Protein AF-A0A4S0MQB0-F1 (afdb_monomer_lite)

Radius of gyration: 13.96 Å; chains: 1; bounding box: 35×20×38 Å

Secondary structure (DSSP, 8-state):
--HHHHHHHHHHHHHTS--HHHHHHHHHHHHHHHHHHHHTTS-HHHHHHHIIIIIHHHHHHHHHHHHHHHTTS-TTSHHHHHHHHHHHTHHHHTGGGT-TT---

Structure (mmCIF, N/CA/C/O backbone):
data_AF-A0A4S0MQB0-F1
#
_entry.id   AF-A0A4S0MQB0-F1
#
loop_
_atom_site.group_PDB
_atom_site.id
_atom_site.type_symbol
_atom_site.label_atom_id
_atom_site.label_alt_id
_atom_site.label_comp_id
_atom_site.label_asym_id
_atom_site.label_entity_id
_atom_site.label_seq_id
_atom_site.pdbx_PDB_ins_code
_atom_site.Cartn_x
_atom_site.Cartn_y
_atom_site.Cartn_z
_atom_site.occupancy
_atom_site.B_iso_or_equiv
_atom_site.auth_seq_id
_atom_site.auth_comp_id
_atom_site.auth_asym_id
_atom_site.auth_atom_id
_atom_site.pdbx_PDB_model_num
ATOM 1 N N . TYR A 1 1 ? 3.452 -12.229 5.975 1.00 72.44 1 TYR A N 1
ATOM 2 C CA . TYR A 1 1 ? 3.501 -11.133 4.980 1.00 72.44 1 TYR A CA 1
ATOM 3 C C . TYR A 1 1 ? 2.730 -9.958 5.574 1.00 72.44 1 TYR A C 1
ATOM 5 O O . TYR A 1 1 ? 1.758 -10.200 6.271 1.00 72.44 1 TYR A O 1
ATOM 13 N N . CYS A 1 2 ? 3.187 -8.717 5.413 1.00 88.56 2 CYS A N 1
ATOM 14 C CA . CYS A 1 2 ? 2.561 -7.544 6.040 1.00 88.56 2 CYS A CA 1
ATOM 15 C C . CYS A 1 2 ? 2.902 -6.262 5.268 1.00 88.56 2 CYS A C 1
ATOM 17 O O . CYS A 1 2 ? 3.835 -6.258 4.453 1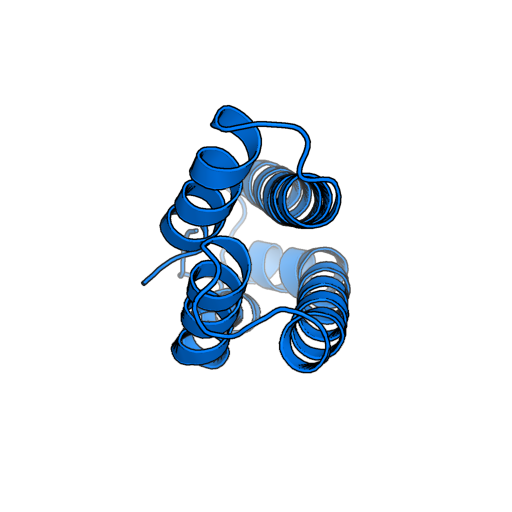.00 88.56 2 CYS A O 1
ATOM 19 N N . TRP A 1 3 ? 2.180 -5.175 5.556 1.00 91.56 3 TRP A N 1
ATOM 20 C CA . TRP A 1 3 ? 2.406 -3.856 4.956 1.00 91.56 3 TRP A CA 1
ATOM 21 C C . TRP A 1 3 ? 3.821 -3.327 5.206 1.00 91.56 3 TRP A C 1
ATOM 23 O O . TRP A 1 3 ? 4.431 -2.764 4.297 1.00 91.56 3 TRP A O 1
ATOM 33 N N . ALA A 1 4 ? 4.408 -3.608 6.373 1.00 91.25 4 ALA A N 1
ATOM 34 C CA . ALA A 1 4 ? 5.788 -3.235 6.675 1.00 91.25 4 ALA A CA 1
ATOM 35 C C . ALA A 1 4 ? 6.794 -3.884 5.707 1.00 91.25 4 ALA A C 1
ATOM 37 O O . ALA A 1 4 ? 7.736 -3.233 5.252 1.00 91.25 4 ALA A O 1
ATOM 38 N N . HIS A 1 5 ? 6.583 -5.155 5.346 1.00 91.19 5 HIS A N 1
ATOM 39 C CA . HIS A 1 5 ? 7.446 -5.849 4.390 1.00 91.19 5 HIS A CA 1
ATOM 40 C C . HIS A 1 5 ? 7.229 -5.345 2.956 1.00 91.19 5 HIS A C 1
ATOM 42 O O . HIS A 1 5 ? 8.198 -5.147 2.226 1.00 91.19 5 HIS A O 1
ATOM 48 N N . ALA A 1 6 ? 5.975 -5.091 2.565 1.00 92.25 6 ALA A N 1
ATOM 49 C CA . ALA A 1 6 ? 5.643 -4.467 1.283 1.00 92.25 6 ALA A CA 1
ATOM 50 C C . ALA A 1 6 ? 6.336 -3.101 1.125 1.00 92.25 6 ALA A C 1
ATOM 52 O O . ALA A 1 6 ? 7.026 -2.861 0.136 1.00 92.25 6 ALA A O 1
ATOM 53 N N . ARG A 1 7 ? 6.232 -2.242 2.147 1.00 94.06 7 ARG A N 1
ATOM 54 C CA . ARG A 1 7 ? 6.879 -0.926 2.182 1.00 94.06 7 ARG A CA 1
ATOM 55 C C . ARG A 1 7 ? 8.398 -1.031 2.122 1.00 94.06 7 ARG A C 1
ATOM 57 O O . ARG A 1 7 ? 9.015 -0.274 1.382 1.00 94.06 7 ARG A O 1
ATOM 64 N N . ARG A 1 8 ? 9.006 -1.961 2.871 1.00 94.31 8 ARG A N 1
ATOM 65 C CA . ARG A 1 8 ? 10.468 -2.143 2.891 1.00 94.31 8 ARG A CA 1
ATOM 66 C C . ARG A 1 8 ? 11.025 -2.411 1.495 1.00 94.31 8 ARG A C 1
ATOM 68 O O . ARG A 1 8 ? 11.970 -1.739 1.106 1.00 94.31 8 ARG A O 1
ATOM 75 N N . LYS A 1 9 ? 10.399 -3.312 0.731 1.00 93.38 9 LYS A N 1
ATOM 76 C CA . LYS A 1 9 ? 10.815 -3.617 -0.648 1.00 93.38 9 LYS A CA 1
ATOM 77 C C . LYS A 1 9 ? 10.792 -2.384 -1.550 1.00 93.38 9 LYS A C 1
ATOM 79 O O . LYS A 1 9 ? 11.700 -2.194 -2.347 1.00 93.38 9 LYS A O 1
ATOM 84 N N . LEU A 1 10 ? 9.774 -1.536 -1.414 1.00 93.81 10 LEU A N 1
ATOM 85 C CA . LEU A 1 10 ? 9.684 -0.296 -2.186 1.00 93.81 10 LEU A CA 1
ATOM 86 C C . LEU A 1 10 ? 10.749 0.720 -1.748 1.00 93.81 10 LEU A C 1
ATOM 88 O O . LEU A 1 10 ? 11.422 1.287 -2.599 1.00 93.81 10 LEU A O 1
ATOM 92 N N . VAL A 1 11 ? 10.971 0.888 -0.440 1.00 94.00 11 VAL A N 1
ATOM 93 C CA . VAL A 1 11 ? 12.021 1.774 0.106 1.00 94.00 11 VAL A CA 1
ATOM 94 C C . VAL A 1 11 ? 13.426 1.341 -0.326 1.00 94.00 11 VAL A C 1
ATOM 96 O O . VAL A 1 11 ? 14.278 2.180 -0.596 1.00 94.00 11 VAL A O 1
ATOM 99 N N . GLU A 1 12 ? 13.701 0.040 -0.390 1.00 93.88 12 GLU A N 1
ATOM 100 C CA . GLU A 1 12 ? 14.988 -0.467 -0.882 1.00 93.88 12 GLU A CA 1
ATOM 101 C C . GLU A 1 12 ? 15.244 -0.038 -2.332 1.00 93.88 12 GLU A C 1
ATOM 103 O O . GLU A 1 12 ? 16.365 0.328 -2.672 1.00 93.88 12 GLU A O 1
ATOM 108 N N . ILE A 1 13 ? 14.200 0.016 -3.164 1.00 93.25 13 ILE A N 1
ATOM 109 C CA . ILE A 1 13 ? 14.308 0.496 -4.546 1.00 93.25 13 ILE A CA 1
ATOM 110 C C . ILE A 1 13 ? 14.599 1.999 -4.576 1.00 93.25 13 ILE A C 1
ATOM 112 O O . ILE A 1 13 ? 15.489 2.421 -5.310 1.00 93.25 13 ILE A O 1
ATOM 116 N N . THR A 1 14 ? 13.911 2.803 -3.757 1.00 92.00 14 THR A N 1
ATOM 117 C CA . THR A 1 14 ? 14.123 4.265 -3.722 1.00 92.00 14 THR A CA 1
ATOM 118 C C . THR A 1 14 ? 15.510 4.658 -3.210 1.00 92.00 14 THR A C 1
ATOM 120 O O . THR A 1 14 ? 15.968 5.768 -3.452 1.00 92.00 14 THR A O 1
ATOM 123 N N . ARG A 1 15 ? 16.194 3.774 -2.472 1.00 90.62 15 ARG A N 1
ATOM 124 C CA . ARG A 1 15 ? 17.573 4.005 -2.005 1.00 90.62 15 ARG A CA 1
ATOM 125 C C . ARG A 1 15 ? 18.616 3.832 -3.105 1.00 90.62 15 ARG A C 1
ATOM 127 O O . ARG A 1 15 ? 19.697 4.397 -2.994 1.00 90.62 15 ARG A O 1
ATOM 134 N N . ASN A 1 16 ? 18.294 3.068 -4.146 1.00 85.00 16 ASN A N 1
ATOM 135 C CA . ASN A 1 16 ? 19.225 2.719 -5.217 1.00 85.00 16 ASN A CA 1
ATOM 136 C C . ASN A 1 16 ? 19.139 3.673 -6.423 1.00 85.00 16 ASN A C 1
ATOM 138 O O . ASN A 1 16 ? 19.801 3.442 -7.432 1.00 85.00 16 ASN A O 1
ATOM 142 N N . GLY A 1 17 ? 18.328 4.731 -6.335 1.00 82.62 17 GLY A N 1
ATOM 143 C CA . GLY A 1 17 ? 18.180 5.752 -7.367 1.00 82.62 17 GLY A CA 1
ATOM 144 C C . GLY A 1 17 ? 16.764 6.319 -7.429 1.00 82.62 17 GLY A C 1
ATOM 145 O O . GLY A 1 17 ? 15.885 5.936 -6.657 1.00 82.62 17 GLY A O 1
ATOM 146 N N . THR A 1 18 ? 16.539 7.229 -8.377 1.00 84.75 18 THR A N 1
ATOM 147 C CA . THR A 1 18 ? 15.220 7.820 -8.621 1.00 84.75 18 THR A CA 1
ATOM 148 C C . THR A 1 18 ? 14.246 6.744 -9.085 1.00 84.75 18 THR A C 1
ATOM 150 O O . THR A 1 18 ? 14.388 6.179 -10.170 1.00 84.75 18 THR A O 1
ATOM 153 N N . ALA A 1 19 ? 13.235 6.469 -8.266 1.00 90.50 19 ALA A N 1
ATOM 154 C CA . ALA A 1 19 ? 12.234 5.452 -8.551 1.00 90.50 19 ALA A CA 1
ATOM 155 C C . ALA A 1 19 ? 10.838 6.001 -8.230 1.00 90.50 19 ALA A C 1
ATOM 157 O O . ALA A 1 19 ? 10.243 5.593 -7.232 1.00 90.50 19 ALA A O 1
ATOM 158 N N . PRO A 1 20 ? 10.280 6.885 -9.083 1.00 91.94 20 PRO A N 1
ATOM 159 C CA . PRO A 1 20 ? 9.048 7.618 -8.775 1.00 91.94 20 PRO A CA 1
ATOM 160 C C . PRO A 1 20 ? 7.875 6.688 -8.458 1.00 91.94 20 PRO A C 1
ATOM 162 O O . PRO A 1 20 ? 7.117 6.917 -7.525 1.00 91.94 20 PRO A O 1
ATOM 165 N N . ILE A 1 21 ? 7.788 5.560 -9.171 1.00 92.12 21 ILE A N 1
ATOM 166 C CA . ILE A 1 21 ? 6.765 4.540 -8.925 1.00 92.12 21 ILE A CA 1
ATOM 167 C C . ILE A 1 21 ? 6.924 3.944 -7.518 1.00 92.12 21 ILE A C 1
ATOM 169 O O . ILE A 1 21 ? 5.949 3.827 -6.781 1.00 92.12 21 ILE A O 1
ATOM 173 N N . ALA A 1 22 ? 8.146 3.578 -7.120 1.00 93.31 22 ALA A N 1
ATOM 174 C CA . ALA A 1 22 ? 8.390 3.026 -5.791 1.00 93.31 22 ALA A CA 1
ATOM 175 C C . ALA A 1 22 ? 8.126 4.069 -4.695 1.00 93.31 22 ALA A C 1
ATOM 177 O O . ALA A 1 22 ? 7.503 3.737 -3.690 1.00 93.31 22 ALA A O 1
ATOM 178 N N . GLU A 1 23 ? 8.529 5.324 -4.909 1.00 94.88 23 GLU A N 1
ATOM 179 C CA . GLU A 1 23 ? 8.255 6.443 -4.001 1.00 94.88 23 GLU A CA 1
ATOM 180 C C . GLU A 1 23 ? 6.753 6.661 -3.799 1.00 94.88 23 GLU A C 1
ATOM 182 O O . GLU A 1 23 ? 6.304 6.792 -2.659 1.00 94.88 23 GLU A O 1
ATOM 187 N N . ASP A 1 24 ? 5.964 6.629 -4.873 1.00 94.44 24 ASP A N 1
ATOM 188 C CA . ASP A 1 24 ? 4.506 6.737 -4.801 1.00 94.44 24 ASP A CA 1
ATOM 189 C C . ASP A 1 24 ? 3.894 5.585 -3.998 1.00 94.44 24 ASP A C 1
ATOM 191 O O . ASP A 1 24 ? 3.033 5.806 -3.142 1.00 94.44 24 ASP A O 1
ATOM 195 N N . GLY A 1 25 ? 4.376 4.357 -4.206 1.00 93.88 25 GLY A N 1
ATOM 196 C CA . GLY A 1 25 ? 3.964 3.206 -3.406 1.00 93.88 25 GLY A CA 1
ATOM 197 C C . GLY A 1 25 ? 4.318 3.366 -1.920 1.00 93.88 25 GLY A C 1
ATOM 198 O O . GLY A 1 25 ? 3.486 3.096 -1.052 1.00 93.88 25 GLY A O 1
ATOM 199 N N . VAL A 1 26 ? 5.518 3.868 -1.601 1.00 95.12 26 VAL A N 1
ATOM 200 C CA . VAL A 1 26 ? 5.935 4.157 -0.215 1.00 95.12 26 VAL A CA 1
ATOM 201 C C . VAL A 1 26 ? 5.049 5.224 0.421 1.00 95.12 26 VAL A C 1
ATOM 203 O O . VAL A 1 26 ? 4.656 5.053 1.577 1.00 95.12 26 VAL A O 1
ATOM 206 N N . LYS A 1 27 ? 4.721 6.297 -0.308 1.00 95.25 27 LYS A N 1
ATOM 207 C CA . LYS A 1 27 ? 3.845 7.376 0.172 1.00 95.25 27 LYS A CA 1
ATOM 208 C C . LYS A 1 27 ? 2.455 6.845 0.503 1.00 95.25 27 LYS A C 1
ATOM 210 O O . LYS A 1 27 ? 2.000 7.037 1.624 1.00 95.25 27 LYS A O 1
ATOM 215 N N . ARG A 1 28 ? 1.825 6.096 -0.408 1.00 94.50 28 ARG A N 1
ATOM 216 C CA . ARG A 1 28 ? 0.487 5.514 -0.187 1.00 94.50 28 ARG A CA 1
ATOM 217 C C . ARG A 1 28 ? 0.446 4.590 1.033 1.00 94.50 28 ARG A C 1
ATOM 219 O O . ARG A 1 28 ? -0.471 4.684 1.840 1.00 94.50 28 ARG A O 1
ATOM 226 N N . ILE A 1 29 ? 1.457 3.734 1.213 1.00 94.19 29 ILE A N 1
ATOM 227 C CA . ILE A 1 29 ? 1.539 2.878 2.409 1.00 94.19 29 ILE A CA 1
ATOM 228 C C . ILE A 1 29 ? 1.819 3.718 3.668 1.00 94.19 29 ILE A C 1
ATOM 230 O O . ILE A 1 29 ? 1.325 3.402 4.744 1.00 94.19 29 ILE A O 1
ATOM 234 N N . GLY A 1 30 ? 2.592 4.800 3.554 1.00 94.81 30 GLY A N 1
ATOM 235 C CA . GLY A 1 30 ? 2.821 5.746 4.647 1.00 94.81 30 GLY A CA 1
ATOM 236 C C . GLY A 1 30 ? 1.540 6.435 5.126 1.00 94.81 30 GLY A C 1
ATOM 237 O O . GLY A 1 30 ? 1.330 6.540 6.331 1.00 94.81 30 GLY A O 1
ATOM 238 N N . GLU A 1 31 ? 0.665 6.841 4.204 1.00 94.69 31 GLU A N 1
ATOM 239 C CA . GLU A 1 31 ? -0.660 7.387 4.532 1.00 94.69 31 GLU A CA 1
ATOM 240 C C . GLU A 1 31 ? -1.529 6.357 5.263 1.00 94.69 31 GLU A C 1
ATOM 242 O O . GLU A 1 31 ? -2.177 6.693 6.253 1.00 94.69 31 GLU A O 1
ATOM 247 N N . LEU A 1 32 ? -1.467 5.084 4.856 1.00 94.38 32 LEU A N 1
ATOM 248 C CA . LEU A 1 32 ? -2.183 4.009 5.544 1.00 94.38 32 LEU A CA 1
ATOM 249 C C . LEU A 1 32 ? -1.724 3.890 7.002 1.00 94.38 32 LEU A C 1
ATOM 251 O O . LEU A 1 32 ? -2.546 3.855 7.912 1.00 94.38 32 LEU A O 1
ATOM 255 N N . TYR A 1 33 ? -0.411 3.901 7.232 1.00 92.62 33 TYR A N 1
ATOM 256 C CA . TYR A 1 33 ? 0.158 3.880 8.579 1.00 92.62 33 TYR A CA 1
ATOM 257 C C . TYR A 1 33 ? -0.221 5.102 9.420 1.00 92.62 33 TYR A C 1
ATOM 259 O O . TYR A 1 33 ? -0.356 4.976 10.636 1.00 92.62 33 TYR A O 1
ATOM 267 N N . ARG A 1 34 ? -0.401 6.274 8.799 1.00 94.56 34 ARG A N 1
ATOM 268 C CA . ARG A 1 34 ? -0.865 7.476 9.502 1.00 94.56 34 ARG A CA 1
ATOM 269 C C . ARG A 1 34 ? -2.297 7.297 10.001 1.00 94.56 34 ARG A C 1
ATOM 271 O O . ARG A 1 34 ? -2.549 7.526 11.178 1.00 94.56 34 ARG A O 1
ATOM 278 N N . ILE A 1 35 ? -3.193 6.808 9.144 1.00 93.00 35 ILE A N 1
ATOM 279 C CA . ILE A 1 35 ? -4.581 6.513 9.527 1.00 93.00 35 ILE A CA 1
ATOM 280 C C . ILE A 1 35 ? -4.610 5.483 10.663 1.00 93.00 35 ILE A C 1
ATOM 282 O O . ILE A 1 35 ? -5.281 5.692 11.667 1.00 93.00 35 ILE A O 1
ATOM 286 N N . GLU A 1 36 ? -3.841 4.399 10.558 1.00 91.69 36 GLU A N 1
ATOM 287 C CA . GLU A 1 36 ? -3.807 3.369 11.605 1.00 91.69 36 GLU A CA 1
ATOM 288 C C . GLU A 1 36 ? -3.232 3.872 12.933 1.00 91.6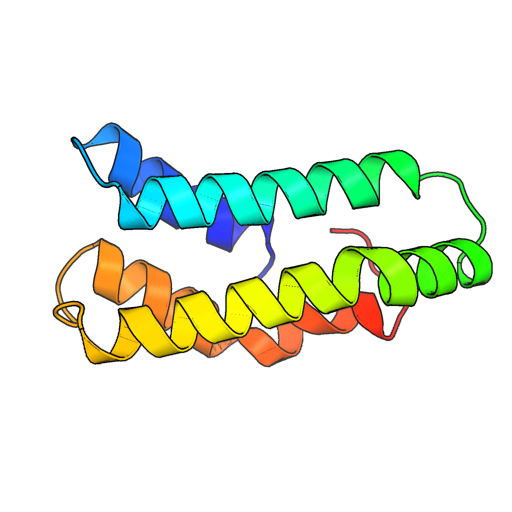9 36 GLU A C 1
ATOM 290 O O . GLU A 1 36 ? -3.664 3.424 13.994 1.00 91.69 36 GLU A O 1
ATOM 295 N N . ALA A 1 37 ? -2.290 4.818 12.900 1.00 93.06 37 ALA A N 1
ATOM 296 C CA . ALA A 1 37 ? -1.789 5.463 14.107 1.00 93.06 37 ALA A CA 1
ATOM 297 C C . ALA A 1 37 ? -2.873 6.303 14.801 1.00 93.06 37 ALA A C 1
ATOM 299 O O . ALA A 1 37 ? -2.934 6.306 16.027 1.00 93.06 37 ALA A O 1
ATOM 300 N N . GLU A 1 38 ? -3.744 6.968 14.038 1.00 92.69 38 GLU A N 1
ATOM 301 C CA . GLU A 1 38 ? -4.872 7.741 14.577 1.00 92.69 38 GLU A CA 1
ATOM 302 C C . GLU A 1 38 ? -5.995 6.846 15.122 1.00 92.69 38 GLU A C 1
ATOM 304 O O . GLU A 1 38 ? -6.663 7.208 16.085 1.00 92.69 38 GLU A O 1
ATOM 309 N N . LEU A 1 39 ? -6.199 5.666 14.528 1.00 90.50 39 LEU A N 1
ATOM 310 C CA . LEU A 1 39 ? -7.201 4.695 14.981 1.00 90.50 39 LEU A CA 1
ATOM 311 C C . LEU A 1 39 ? -6.704 3.798 16.130 1.00 90.50 39 LEU A C 1
ATOM 313 O O . LEU A 1 39 ? -7.470 2.998 16.687 1.00 90.50 39 LEU A O 1
ATOM 317 N N . ARG A 1 40 ? -5.416 3.886 16.480 1.00 89.06 40 ARG A N 1
ATOM 318 C CA . ARG A 1 40 ? -4.814 3.107 17.564 1.00 89.06 40 ARG A CA 1
ATOM 319 C C . ARG A 1 40 ? -5.393 3.546 18.909 1.00 89.06 40 ARG A C 1
ATOM 321 O O . ARG A 1 40 ? -5.525 4.729 19.188 1.00 89.06 40 ARG A O 1
ATOM 328 N N . GLY A 1 41 ? -5.711 2.574 19.761 1.00 87.00 41 GLY A N 1
ATOM 329 C CA . GLY A 1 41 ? -6.302 2.825 21.081 1.00 87.00 41 GLY A CA 1
ATOM 330 C C . GLY A 1 41 ? -7.828 2.949 21.084 1.00 87.00 41 GLY A C 1
ATOM 331 O O . GLY A 1 41 ? -8.418 2.867 22.153 1.00 87.00 41 GLY A O 1
ATOM 332 N N . LEU A 1 42 ? -8.473 3.057 19.916 1.00 88.94 42 LEU A N 1
ATOM 333 C CA . LEU A 1 42 ? -9.927 2.916 19.803 1.00 88.94 42 LEU A CA 1
ATOM 334 C C . LEU A 1 42 ? -10.351 1.454 19.972 1.00 88.94 42 LEU A C 1
ATOM 336 O O . LEU A 1 42 ? -9.591 0.538 19.624 1.00 88.94 42 LEU A O 1
ATOM 340 N N . ASP A 1 43 ? -11.586 1.243 20.425 1.00 89.38 43 ASP A N 1
ATOM 341 C CA . ASP A 1 43 ? -12.209 -0.077 20.464 1.00 89.38 43 ASP A CA 1
ATOM 342 C C . ASP A 1 43 ? -12.243 -0.733 19.070 1.00 89.38 43 ASP A C 1
ATOM 344 O O . ASP A 1 43 ? -12.317 -0.033 18.052 1.00 89.38 43 ASP A O 1
ATOM 348 N N . PRO A 1 44 ? -12.218 -2.078 18.982 1.00 87.88 44 PRO A N 1
ATOM 349 C CA . PRO A 1 44 ? -12.138 -2.789 17.704 1.00 87.88 44 PRO A CA 1
ATOM 350 C C . PRO A 1 44 ? -13.228 -2.410 16.692 1.00 87.88 44 PRO A C 1
ATOM 352 O O . PRO A 1 44 ? -12.966 -2.396 15.490 1.00 87.88 44 PRO A O 1
ATOM 355 N N . GLU A 1 45 ? -14.434 -2.086 17.161 1.00 88.75 45 GLU A N 1
ATOM 356 C CA . GLU A 1 45 ? -15.553 -1.673 16.311 1.00 88.75 45 GLU A CA 1
ATOM 357 C C . GLU A 1 45 ? -15.356 -0.262 15.738 1.00 88.75 45 GLU A C 1
ATOM 359 O O . GLU A 1 45 ? -15.462 -0.071 14.525 1.00 88.75 45 GLU A O 1
ATOM 364 N N . ALA A 1 46 ? -14.969 0.704 16.577 1.00 89.62 46 ALA A N 1
ATOM 365 C CA . ALA A 1 46 ? -14.651 2.068 16.151 1.00 89.62 46 ALA A CA 1
ATOM 366 C C . ALA A 1 46 ? -13.448 2.095 15.194 1.00 89.62 46 ALA A C 1
ATOM 368 O O . ALA A 1 46 ? -13.456 2.797 14.181 1.00 89.62 46 ALA A O 1
ATOM 369 N N . ARG A 1 47 ? -12.440 1.258 15.460 1.00 91.50 47 ARG A N 1
ATOM 370 C CA . ARG A 1 47 ? -11.296 1.059 14.566 1.00 91.50 47 ARG A CA 1
ATOM 371 C C . ARG A 1 47 ? -11.727 0.501 13.214 1.00 91.50 47 ARG A C 1
ATOM 373 O O . ARG A 1 47 ? -11.280 0.993 12.181 1.00 91.50 47 ARG A O 1
ATOM 380 N N . LEU A 1 48 ? -12.604 -0.503 13.199 1.00 91.94 48 LEU A N 1
ATOM 381 C CA . LEU A 1 48 ? -13.116 -1.085 11.960 1.00 91.94 48 LEU A CA 1
ATOM 382 C C . LEU A 1 48 ? -13.944 -0.071 11.156 1.00 91.94 48 LEU A C 1
ATOM 384 O O . LEU A 1 48 ? -13.806 -0.011 9.935 1.00 91.94 48 LEU A O 1
ATOM 388 N N . ALA A 1 49 ? -14.766 0.741 11.823 1.00 91.94 49 ALA A N 1
ATOM 389 C CA . ALA A 1 49 ? -15.515 1.820 11.184 1.00 91.94 49 ALA A CA 1
ATOM 390 C C . ALA A 1 49 ? -14.572 2.850 10.539 1.00 91.94 49 ALA A C 1
ATOM 392 O O . ALA A 1 49 ? -14.681 3.109 9.339 1.00 91.94 49 ALA A O 1
ATOM 393 N N . GLY A 1 50 ? -13.571 3.333 11.284 1.00 92.50 50 GLY A N 1
ATOM 394 C CA . GLY A 1 50 ? -12.564 4.258 10.760 1.00 92.50 50 GLY A CA 1
ATOM 395 C C . GLY A 1 50 ? -11.757 3.671 9.598 1.00 92.50 50 GLY A C 1
ATOM 396 O O . GLY A 1 50 ? -11.483 4.359 8.614 1.00 92.50 50 GLY A O 1
ATOM 397 N N . ARG A 1 51 ? -11.439 2.371 9.642 1.00 93.69 51 ARG A N 1
ATOM 398 C CA . ARG A 1 51 ? -10.797 1.661 8.526 1.00 93.69 51 ARG A CA 1
ATOM 399 C C . ARG A 1 51 ? -11.676 1.606 7.287 1.00 93.69 51 ARG A C 1
ATOM 401 O O . ARG A 1 51 ? -11.164 1.798 6.190 1.00 93.69 51 ARG A O 1
ATOM 408 N N . LYS A 1 52 ? -12.976 1.345 7.430 1.00 92.94 52 LYS A N 1
ATOM 409 C CA . LYS A 1 52 ? -13.910 1.326 6.293 1.00 92.94 52 LYS A CA 1
ATOM 410 C C . LYS A 1 52 ? -14.050 2.700 5.643 1.00 92.94 52 LYS A C 1
ATOM 412 O O . LYS A 1 52 ? -14.142 2.775 4.425 1.00 92.94 52 LYS A O 1
ATOM 417 N N . GLU A 1 53 ? -14.036 3.763 6.436 1.00 94.00 53 GLU A N 1
ATOM 418 C CA . GLU A 1 53 ? -14.169 5.130 5.933 1.00 94.00 53 GLU A CA 1
ATOM 419 C C . GLU A 1 53 ? -12.871 5.655 5.301 1.00 94.00 53 GLU A C 1
ATOM 421 O O . GLU A 1 53 ? -12.904 6.272 4.239 1.00 94.00 53 GLU A O 1
ATOM 426 N N . ARG A 1 54 ? -11.717 5.390 5.928 1.00 94.25 54 ARG A N 1
ATOM 427 C CA . ARG A 1 54 ? -10.443 6.045 5.584 1.00 94.25 54 ARG A CA 1
ATOM 428 C C . ARG A 1 54 ? -9.416 5.101 4.964 1.00 94.25 54 ARG A C 1
ATOM 430 O O . ARG A 1 54 ? -8.806 5.432 3.951 1.00 94.25 54 ARG A O 1
ATOM 437 N N . SER A 1 55 ? -9.225 3.916 5.546 1.00 94.44 55 SER A N 1
ATOM 438 C CA . SER A 1 55 ? -8.222 2.948 5.073 1.00 94.44 55 SER A CA 1
ATOM 439 C C . SER A 1 55 ? -8.684 2.202 3.814 1.00 94.44 55 SER A C 1
ATOM 441 O O . SER A 1 55 ? -7.879 1.948 2.923 1.00 94.44 55 SER A O 1
ATOM 443 N N . ALA A 1 56 ? -9.970 1.862 3.695 1.00 94.25 56 ALA A N 1
ATOM 444 C CA . ALA A 1 56 ? -10.5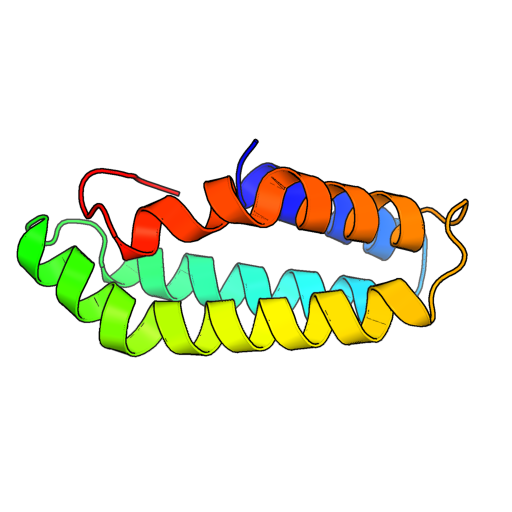22 1.118 2.564 1.00 94.25 56 ALA A CA 1
ATOM 445 C C . ALA A 1 56 ? -10.394 1.836 1.205 1.00 94.25 56 ALA A C 1
ATOM 447 O O . ALA A 1 56 ? -9.918 1.182 0.270 1.00 94.25 56 ALA A O 1
ATOM 448 N N . PRO A 1 57 ? -10.741 3.135 1.053 1.00 95.19 57 PRO A N 1
ATOM 449 C CA . PRO A 1 57 ? -10.524 3.833 -0.216 1.00 95.19 57 PRO A CA 1
ATOM 450 C C . PRO A 1 57 ? -9.035 3.898 -0.574 1.00 95.19 57 PRO A C 1
ATOM 452 O O . PRO A 1 57 ? -8.663 3.587 -1.702 1.00 95.19 57 PRO A O 1
ATOM 455 N N . LEU A 1 58 ? -8.159 4.160 0.402 1.00 94.69 58 LEU A N 1
ATOM 456 C CA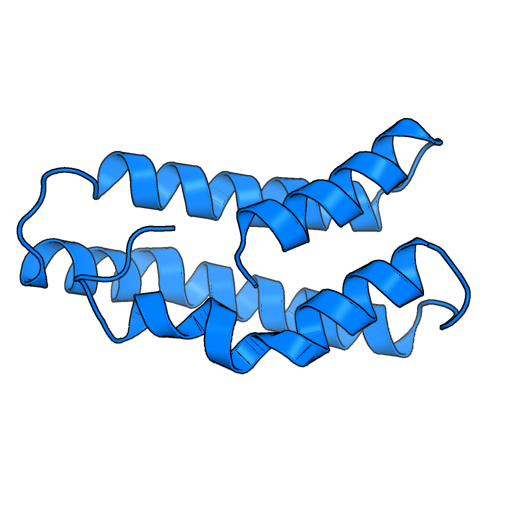 . LEU A 1 58 ? -6.714 4.188 0.176 1.00 94.69 58 LEU A CA 1
ATOM 457 C C . LEU A 1 58 ? -6.156 2.820 -0.250 1.00 94.69 58 LEU A C 1
ATOM 459 O O . LEU A 1 58 ? -5.322 2.738 -1.150 1.00 94.69 58 LEU A O 1
ATOM 463 N N . VAL A 1 59 ? -6.614 1.727 0.365 1.00 94.69 59 VAL A N 1
ATOM 464 C CA . VAL A 1 59 ? -6.224 0.366 -0.037 1.00 94.69 59 VAL A CA 1
ATOM 465 C C . VAL A 1 59 ? -6.737 0.044 -1.441 1.00 94.69 59 VAL A C 1
ATOM 467 O O . VAL A 1 59 ? -6.020 -0.600 -2.206 1.00 94.69 59 VAL A O 1
ATOM 470 N N . SER A 1 60 ? -7.931 0.514 -1.814 1.00 94.69 60 SER A N 1
ATOM 471 C CA . SER A 1 60 ? -8.444 0.382 -3.182 1.00 94.69 60 SER A CA 1
ATOM 472 C C . SER A 1 60 ? -7.569 1.136 -4.187 1.00 94.69 60 SER A C 1
ATOM 474 O O . SER A 1 60 ? -7.172 0.564 -5.204 1.00 94.69 60 SER A O 1
ATOM 476 N N . ASP A 1 61 ? -7.152 2.357 -3.857 1.00 94.12 61 ASP A N 1
ATOM 477 C CA . ASP A 1 61 ? -6.227 3.136 -4.681 1.00 94.12 61 ASP A CA 1
ATOM 478 C C . ASP A 1 61 ? -4.859 2.456 -4.818 1.00 94.12 61 ASP A C 1
ATOM 480 O O . ASP A 1 61 ? -4.268 2.437 -5.901 1.00 94.12 61 ASP A O 1
ATOM 484 N N . VAL A 1 62 ? -4.346 1.859 -3.735 1.00 94.19 62 VAL A N 1
ATOM 485 C CA . VAL A 1 62 ? -3.122 1.046 -3.782 1.00 94.19 62 VAL A CA 1
ATOM 486 C C . VAL A 1 62 ? -3.321 -0.176 -4.677 1.00 94.19 62 VAL A C 1
ATOM 488 O O . VAL A 1 62 ? -2.407 -0.518 -5.425 1.00 94.19 62 VAL A O 1
ATOM 491 N N . GLN A 1 63 ? -4.496 -0.811 -4.658 1.00 94.38 63 GLN A N 1
ATOM 492 C CA . GLN A 1 63 ? -4.807 -1.928 -5.552 1.00 94.38 63 GLN A CA 1
ATOM 493 C C . GLN A 1 63 ? -4.779 -1.497 -7.018 1.00 94.38 63 GLN A C 1
ATOM 495 O O . GLN A 1 63 ? -4.173 -2.176 -7.847 1.00 94.38 63 GLN A O 1
ATOM 500 N N . ALA A 1 64 ? -5.409 -0.367 -7.337 1.00 94.56 64 ALA A N 1
ATOM 501 C CA . ALA A 1 64 ? -5.447 0.169 -8.691 1.00 94.56 64 ALA A CA 1
ATOM 502 C C . ALA A 1 64 ? -4.035 0.519 -9.181 1.00 94.56 64 ALA A C 1
ATOM 504 O O . ALA A 1 64 ? -3.632 0.106 -10.270 1.00 94.56 64 ALA A O 1
ATOM 505 N N . TRP A 1 65 ? -3.247 1.194 -8.337 1.00 94.44 65 TRP A N 1
ATOM 506 C CA . TRP A 1 65 ? -1.832 1.478 -8.580 1.00 94.44 65 TRP A CA 1
ATOM 507 C C . TRP A 1 65 ? -1.033 0.188 -8.831 1.00 94.44 65 TRP A C 1
ATOM 509 O O . TRP A 1 65 ? -0.288 0.088 -9.808 1.00 94.44 65 TRP A O 1
ATOM 519 N N . LEU A 1 66 ? -1.237 -0.836 -8.001 1.00 93.81 66 LEU A N 1
ATOM 520 C CA . LEU A 1 66 ? -0.537 -2.113 -8.094 1.00 93.81 66 LEU A CA 1
ATOM 521 C C . LEU A 1 66 ? -0.834 -2.829 -9.415 1.00 93.81 66 LEU A C 1
ATOM 523 O O . LEU A 1 66 ? 0.093 -3.274 -10.091 1.00 93.81 66 LEU A O 1
ATOM 527 N N . VAL A 1 67 ? -2.111 -2.918 -9.795 1.00 92.44 67 VAL A N 1
ATOM 528 C CA . VAL A 1 67 ? -2.551 -3.530 -11.059 1.00 92.44 67 VAL A CA 1
ATOM 529 C C . VAL A 1 67 ? -1.991 -2.758 -12.252 1.00 92.44 67 VAL A C 1
ATOM 531 O O . VAL A 1 67 ? -1.425 -3.362 -13.165 1.00 92.44 67 VAL A O 1
ATOM 534 N N . HIS A 1 68 ? -2.081 -1.427 -12.214 1.00 92.88 68 HIS A N 1
ATOM 535 C CA . HIS A 1 68 ? -1.596 -0.554 -13.276 1.00 92.88 68 HIS A CA 1
ATOM 536 C C . HIS A 1 68 ? -0.092 -0.721 -13.528 1.00 92.88 68 HIS A C 1
ATOM 538 O O . HIS A 1 68 ? 0.339 -0.878 -14.671 1.00 92.88 68 HIS A O 1
ATOM 544 N N . HIS A 1 69 ? 0.723 -0.718 -12.470 1.00 91.25 69 HIS A N 1
ATOM 545 C CA . HIS A 1 69 ? 2.169 -0.848 -12.623 1.00 91.25 69 HIS A CA 1
ATOM 546 C C . HIS A 1 69 ? 2.603 -2.279 -12.918 1.00 91.25 69 HIS A C 1
ATOM 548 O O . HIS A 1 69 ? 3.511 -2.457 -13.725 1.00 91.25 69 HIS A O 1
ATOM 554 N N . ARG A 1 70 ? 1.937 -3.301 -12.363 1.00 89.25 70 ARG A N 1
ATOM 555 C CA . ARG A 1 70 ? 2.263 -4.712 -12.632 1.00 89.25 70 ARG A CA 1
ATOM 556 C C . ARG A 1 70 ? 2.252 -5.047 -14.124 1.00 89.25 70 ARG A C 1
ATOM 558 O O . ARG A 1 70 ? 3.089 -5.825 -14.564 1.00 89.25 70 ARG A O 1
ATOM 565 N N . ALA A 1 71 ? 1.338 -4.454 -14.890 1.00 89.00 71 ALA A N 1
ATOM 566 C CA . ALA A 1 71 ? 1.249 -4.658 -16.336 1.00 89.00 71 ALA A CA 1
ATOM 567 C C . ALA A 1 71 ? 2.369 -3.959 -17.136 1.00 89.00 71 ALA A C 1
ATOM 569 O O . ALA A 1 71 ? 2.580 -4.280 -18.301 1.00 89.00 71 ALA A O 1
ATOM 570 N N . ARG A 1 72 ? 3.070 -2.989 -16.533 1.00 89.31 72 ARG A N 1
ATOM 571 C CA . ARG A 1 72 ? 3.997 -2.072 -17.221 1.00 89.31 72 ARG A CA 1
ATOM 572 C C . ARG A 1 72 ? 5.457 -2.240 -16.804 1.00 89.31 72 ARG A C 1
ATOM 574 O O . ARG A 1 72 ? 6.345 -1.781 -17.515 1.00 89.31 72 ARG A O 1
ATOM 581 N N . VAL A 1 73 ? 5.718 -2.847 -15.649 1.00 90.00 73 VAL A N 1
ATOM 582 C CA . VAL A 1 73 ? 7.077 -3.051 -15.131 1.00 90.00 73 VAL A CA 1
ATOM 583 C C . VAL A 1 73 ? 7.640 -4.392 -15.592 1.00 90.00 73 VAL A C 1
ATOM 585 O O . VAL A 1 73 ? 6.949 -5.410 -15.583 1.00 90.00 73 VAL A O 1
ATOM 588 N N . ALA A 1 74 ? 8.922 -4.416 -15.959 1.00 89.69 74 ALA A N 1
ATOM 589 C CA . ALA A 1 74 ? 9.599 -5.661 -16.304 1.00 89.69 74 ALA A CA 1
ATOM 590 C C . ALA A 1 74 ? 9.622 -6.605 -15.092 1.00 89.69 74 ALA A C 1
ATOM 592 O O . ALA A 1 74 ? 10.080 -6.220 -14.014 1.00 89.69 74 ALA A O 1
ATOM 593 N N . THR A 1 75 ? 9.184 -7.854 -15.265 1.00 86.75 75 THR A N 1
ATOM 594 C CA . THR A 1 75 ? 9.025 -8.830 -14.169 1.00 86.75 75 THR A CA 1
ATOM 595 C C . THR A 1 75 ? 10.315 -9.102 -13.392 1.00 86.75 75 THR A C 1
ATOM 597 O O . THR A 1 75 ? 10.254 -9.384 -12.203 1.00 86.75 75 THR A O 1
ATOM 600 N N . LYS A 1 76 ? 11.475 -9.011 -14.056 1.00 90.69 76 LYS A N 1
ATOM 601 C CA . LYS A 1 76 ? 12.809 -9.241 -13.471 1.00 90.69 76 LYS A CA 1
ATOM 602 C C . LYS A 1 76 ? 13.470 -7.978 -12.910 1.00 90.69 76 LYS A C 1
ATOM 604 O O . LYS A 1 76 ? 14.595 -8.040 -12.432 1.00 90.69 76 LYS A O 1
ATOM 609 N N . SER A 1 77 ? 12.812 -6.825 -13.010 1.00 91.75 77 SER A N 1
ATOM 610 C CA . SER A 1 77 ? 13.310 -5.604 -12.375 1.00 91.75 77 SER A CA 1
ATOM 611 C C . SER A 1 77 ? 13.030 -5.638 -10.867 1.00 91.75 77 SER A C 1
ATOM 613 O O . SER A 1 77 ? 12.019 -6.223 -10.466 1.00 91.75 77 SER A O 1
ATOM 615 N N . PRO A 1 78 ? 13.829 -4.948 -10.030 1.00 91.38 78 PRO A N 1
ATOM 616 C CA . PRO A 1 78 ? 13.552 -4.837 -8.595 1.00 91.38 78 PRO A CA 1
ATOM 617 C C . PRO A 1 78 ? 12.120 -4.368 -8.290 1.00 91.38 78 PRO A C 1
ATOM 619 O O . PRO A 1 78 ? 11.450 -4.902 -7.406 1.00 91.38 78 PRO A O 1
ATOM 622 N N . LEU A 1 79 ? 11.607 -3.412 -9.075 1.00 92.19 79 LEU A N 1
ATOM 623 C CA . LEU A 1 79 ? 10.230 -2.929 -8.961 1.00 92.19 79 LEU A CA 1
ATOM 624 C C . LEU A 1 79 ? 9.196 -3.984 -9.368 1.00 92.19 79 LEU A C 1
ATOM 626 O O . LEU A 1 79 ? 8.181 -4.130 -8.688 1.00 92.19 79 LEU A O 1
ATOM 630 N N . GLY A 1 80 ? 9.455 -4.736 -10.439 1.00 92.69 80 GLY A N 1
ATOM 631 C CA . GLY A 1 80 ? 8.602 -5.845 -10.861 1.00 92.69 80 GLY A CA 1
ATOM 632 C C . GLY A 1 80 ? 8.493 -6.932 -9.801 1.00 92.69 80 GLY A C 1
ATOM 633 O O . GLY A 1 80 ? 7.387 -7.386 -9.510 1.00 92.69 80 GLY A O 1
ATOM 634 N N . GLU A 1 81 ? 9.600 -7.283 -9.151 1.00 93.25 81 GLU A N 1
ATOM 635 C CA . GLU A 1 81 ? 9.610 -8.246 -8.049 1.00 93.25 81 GLU A CA 1
ATOM 636 C C . GLU A 1 81 ? 8.868 -7.723 -6.813 1.00 93.25 81 GLU A C 1
ATOM 638 O O . GLU A 1 81 ? 8.092 -8.460 -6.199 1.00 93.25 81 GLU A O 1
ATOM 643 N N . ALA A 1 82 ? 9.041 -6.443 -6.465 1.00 92.88 82 ALA A N 1
ATOM 644 C CA . ALA A 1 82 ? 8.324 -5.820 -5.354 1.00 92.88 82 ALA A CA 1
ATOM 645 C C . ALA A 1 82 ? 6.807 -5.785 -5.596 1.00 92.88 82 ALA A C 1
ATOM 647 O O . ALA A 1 82 ? 6.034 -6.225 -4.744 1.00 92.88 82 ALA A O 1
ATOM 648 N N . VAL A 1 83 ? 6.370 -5.335 -6.775 1.00 93.12 83 VAL A N 1
ATOM 649 C CA . VAL A 1 83 ? 4.952 -5.302 -7.166 1.00 93.12 83 VAL A CA 1
ATOM 650 C C . VAL A 1 83 ? 4.374 -6.717 -7.263 1.00 93.12 83 VAL A C 1
ATOM 652 O O . VAL A 1 83 ? 3.264 -6.971 -6.790 1.00 93.12 83 VAL A O 1
ATOM 655 N N . ALA A 1 84 ? 5.131 -7.678 -7.798 1.00 92.44 84 ALA A N 1
ATOM 656 C CA . ALA A 1 84 ? 4.707 -9.071 -7.847 1.00 92.44 84 ALA A CA 1
ATOM 657 C C . ALA A 1 84 ? 4.514 -9.669 -6.449 1.00 92.44 84 ALA A C 1
ATOM 659 O O . ALA A 1 84 ? 3.523 -10.365 -6.215 1.00 92.44 84 ALA A O 1
A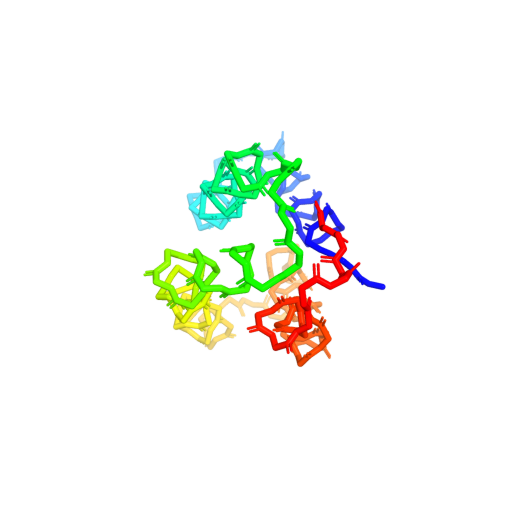TOM 660 N N . TYR A 1 85 ? 5.424 -9.362 -5.522 1.00 92.25 85 TYR A N 1
ATOM 661 C CA . TYR A 1 85 ? 5.330 -9.772 -4.126 1.00 92.25 85 TYR A CA 1
ATOM 662 C C . TYR A 1 85 ? 4.087 -9.187 -3.448 1.00 92.25 85 TYR A C 1
ATOM 664 O O . TYR A 1 85 ? 3.322 -9.932 -2.841 1.00 92.25 85 TYR A O 1
ATOM 672 N N . ILE A 1 86 ? 3.851 -7.877 -3.571 1.00 92.94 86 ILE A N 1
ATOM 673 C CA . ILE A 1 86 ? 2.688 -7.217 -2.952 1.00 92.94 86 ILE A CA 1
ATOM 674 C C . ILE A 1 86 ? 1.386 -7.830 -3.477 1.00 92.94 86 ILE A C 1
ATOM 676 O O . ILE A 1 86 ? 0.509 -8.175 -2.691 1.00 92.94 86 ILE A O 1
ATOM 680 N N . ALA A 1 87 ? 1.295 -8.048 -4.789 1.00 92.69 87 ALA A N 1
ATOM 681 C CA . ALA A 1 87 ? 0.131 -8.667 -5.414 1.00 92.69 87 ALA A CA 1
ATOM 682 C C . ALA A 1 87 ? -0.086 -10.121 -4.970 1.00 92.69 87 ALA A C 1
ATOM 684 O O . ALA A 1 87 ? -1.222 -10.522 -4.747 1.00 92.69 87 ALA A O 1
ATOM 685 N N . LYS A 1 88 ? 0.988 -10.905 -4.790 1.00 93.19 88 LYS A N 1
ATOM 686 C CA . LYS A 1 88 ? 0.900 -12.295 -4.310 1.00 93.19 88 LYS A CA 1
ATOM 687 C C . LYS A 1 88 ? 0.253 -12.395 -2.925 1.00 93.19 88 LYS A C 1
ATOM 689 O O . LYS A 1 88 ? -0.408 -13.385 -2.637 1.00 93.19 88 LYS A O 1
ATOM 694 N N . TYR A 1 89 ? 0.468 -11.398 -2.070 1.00 93.00 89 TYR A N 1
ATOM 695 C CA . TYR A 1 89 ? -0.022 -11.391 -0.690 1.00 93.00 89 TYR A CA 1
ATOM 696 C C . TYR A 1 89 ? -1.191 -10.423 -0.468 1.00 93.00 89 TYR A C 1
ATOM 698 O O . TYR A 1 89 ? -1.531 -10.137 0.679 1.00 93.00 89 TYR A O 1
ATOM 706 N N . TRP A 1 90 ? -1.808 -9.929 -1.544 1.00 93.31 90 TRP A N 1
ATOM 707 C CA . TRP A 1 90 ? -2.809 -8.865 -1.490 1.00 93.31 90 TRP A CA 1
ATOM 708 C C . TRP A 1 90 ? -4.008 -9.201 -0.600 1.00 93.31 90 TRP A C 1
ATOM 710 O O . TRP A 1 90 ? -4.374 -8.397 0.255 1.00 93.31 90 TRP A O 1
ATOM 720 N N . ASP A 1 91 ? -4.573 -10.403 -0.741 1.00 89.88 91 ASP A N 1
ATOM 721 C CA . ASP A 1 91 ? -5.745 -10.822 0.039 1.00 89.88 91 ASP A CA 1
ATOM 722 C C . ASP A 1 91 ? -5.472 -10.808 1.539 1.00 89.88 91 ASP A C 1
ATOM 724 O O . ASP A 1 91 ? -6.304 -10.377 2.329 1.00 89.88 91 ASP A O 1
ATOM 728 N N . GLY A 1 92 ? -4.260 -11.190 1.927 1.00 90.69 92 GLY A N 1
ATOM 729 C CA . GLY A 1 92 ? -3.833 -11.133 3.310 1.00 90.69 92 GLY A CA 1
ATOM 730 C C . GLY A 1 92 ? -3.529 -9.712 3.801 1.00 90.69 92 GLY A C 1
ATOM 731 O O . GLY A 1 92 ? -3.766 -9.397 4.964 1.00 90.69 92 GLY A O 1
ATOM 732 N N . LEU A 1 93 ? -3.056 -8.825 2.917 1.00 90.19 93 LEU A N 1
ATOM 733 C CA . LEU A 1 93 ? -2.816 -7.415 3.237 1.00 90.19 93 LEU A CA 1
ATOM 734 C C . LEU A 1 93 ? -4.110 -6.634 3.490 1.00 90.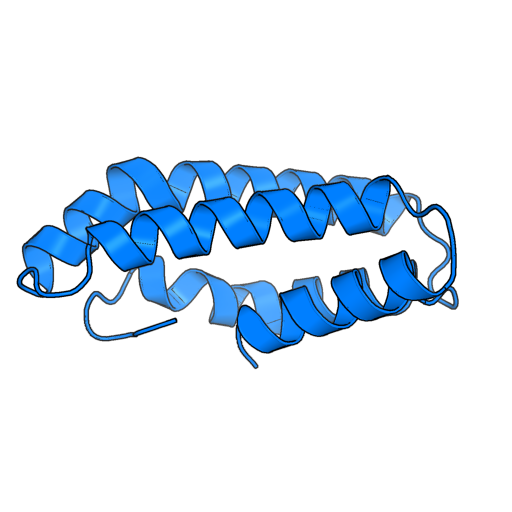19 93 LEU A C 1
ATOM 736 O O . LEU A 1 93 ? -4.070 -5.665 4.239 1.00 90.19 93 LEU A O 1
ATOM 740 N N . LYS A 1 94 ? -5.249 -7.036 2.914 1.00 92.56 94 LYS A N 1
ATOM 741 C CA . LYS A 1 94 ? -6.543 -6.358 3.111 1.00 92.56 94 LYS A CA 1
ATOM 742 C C . LYS A 1 94 ? -7.379 -6.895 4.281 1.00 92.56 94 LYS A C 1
ATOM 744 O O . LYS A 1 94 ? -8.401 -6.293 4.591 1.00 92.56 94 LYS A O 1
ATOM 749 N N . LEU A 1 95 ? -6.954 -7.967 4.960 1.00 90.88 95 LEU A N 1
ATOM 750 C CA . LEU A 1 95 ? -7.720 -8.586 6.058 1.00 90.88 95 LEU A CA 1
ATOM 751 C C . LEU A 1 95 ? -8.008 -7.632 7.225 1.00 90.88 95 LEU A C 1
ATOM 753 O O . LEU A 1 95 ? -9.074 -7.706 7.833 1.00 90.88 95 LEU A O 1
ATOM 757 N N . PHE A 1 96 ? -7.099 -6.698 7.518 1.00 89.69 96 PHE A N 1
ATOM 758 C CA . PHE A 1 96 ? -7.294 -5.717 8.593 1.00 89.69 96 PHE A CA 1
ATOM 759 C C . PHE A 1 96 ? -8.501 -4.788 8.355 1.00 89.69 96 PHE A C 1
ATOM 761 O O . PHE A 1 96 ? -9.045 -4.242 9.313 1.00 89.69 96 PHE A O 1
ATOM 768 N N . LEU A 1 97 ? -8.959 -4.638 7.103 1.00 90.12 97 LEU A N 1
ATOM 769 C CA . LEU A 1 97 ? -10.169 -3.876 6.766 1.00 90.12 97 LEU A CA 1
ATOM 770 C C . LEU A 1 97 ? -11.460 -4.593 7.178 1.00 90.12 97 LEU A C 1
ATOM 772 O O . LEU A 1 97 ? -12.516 -3.966 7.236 1.00 90.12 97 LEU A O 1
ATOM 776 N N . THR A 1 98 ? -11.391 -5.902 7.422 1.00 86.69 98 THR A N 1
ATOM 777 C CA . THR A 1 98 ? -12.533 -6.737 7.818 1.00 86.69 98 THR A CA 1
ATOM 778 C C . THR A 1 98 ? -12.440 -7.235 9.257 1.00 86.69 98 THR A C 1
ATOM 780 O O . THR A 1 98 ? -13.454 -7.650 9.807 1.00 86.69 98 THR A O 1
ATOM 783 N N . ASP A 1 99 ? -11.261 -7.154 9.882 1.00 84.81 99 ASP A N 1
ATOM 784 C CA . ASP A 1 99 ? -11.039 -7.533 11.278 1.00 84.81 99 ASP A CA 1
ATOM 785 C C . ASP A 1 99 ? -10.295 -6.424 12.047 1.00 84.81 99 ASP A C 1
ATOM 787 O O . ASP A 1 99 ? -9.105 -6.170 11.838 1.00 84.81 99 ASP A O 1
ATOM 791 N N . GLY A 1 100 ? -11.011 -5.772 12.969 1.00 78.12 100 GLY A N 1
ATOM 792 C CA . GLY A 1 100 ? -10.494 -4.697 13.825 1.00 78.12 100 GLY A CA 1
ATOM 793 C C . GLY A 1 100 ? -9.438 -5.144 14.847 1.00 78.12 100 GLY A C 1
ATOM 794 O O . GLY A 1 100 ? -8.750 -4.297 15.418 1.00 78.12 100 GLY A O 1
ATOM 795 N N . ARG A 1 101 ? -9.271 -6.456 15.068 1.00 82.06 101 ARG A N 1
ATOM 796 C CA . ARG A 1 101 ? -8.250 -7.025 15.967 1.00 82.06 101 ARG A CA 1
ATOM 797 C C . ARG A 1 101 ? -6.878 -7.129 15.308 1.00 82.06 101 ARG A C 1
ATOM 799 O O . ARG A 1 101 ? -5.879 -7.240 16.009 1.00 82.06 101 ARG A O 1
ATOM 806 N N . ILE A 1 102 ? -6.820 -7.095 13.976 1.00 83.75 102 ILE A N 1
ATOM 807 C CA . ILE A 1 102 ? -5.558 -7.140 13.235 1.00 83.75 102 ILE A CA 1
ATOM 808 C C . ILE A 1 102 ? -4.887 -5.772 13.332 1.00 83.75 102 ILE A C 1
ATOM 810 O O . ILE A 1 102 ? -5.456 -4.769 12.898 1.00 83.75 102 ILE A O 1
ATOM 814 N N . GLU A 1 103 ? -3.673 -5.738 13.868 1.00 80.88 103 GLU A N 1
ATOM 815 C CA . GLU A 1 103 ? -2.804 -4.559 13.870 1.00 80.88 103 GLU A CA 1
ATOM 816 C C . GLU A 1 103 ? -1.799 -4.648 12.716 1.00 80.88 103 GLU A C 1
ATOM 818 O O . GLU A 1 103 ? -1.319 -5.740 12.392 1.00 80.88 103 GLU A O 1
ATOM 823 N N . ILE A 1 104 ? -1.502 -3.512 12.073 1.00 82.81 104 ILE A N 1
ATOM 824 C CA . ILE A 1 104 ? -0.586 -3.440 10.922 1.00 82.81 104 ILE A CA 1
ATOM 825 C C . ILE A 1 104 ? 0.527 -2.421 11.100 1.00 82.81 104 ILE A C 1
ATOM 827 O O . ILE A 1 104 ? 0.351 -1.450 11.871 1.00 82.81 104 ILE A O 1
#

Sequence (104 aa):
YCWAHARRKLVEITRNGTAPIAEDGVKRIGELYRIEAELRGLDPEARLAGRKERSAPLVSDVQAWLVHHRARVATKSPLGEAVAYIAKYWDGLKLFLTDGRIEI

Foldseek 3Di:
DELVVLLVLLVVVVVVDDDPLSVVLNVLSVQLVVLLVVLPPPDLVSSLVSCLVRVVVSLVVSVVSLVVVCVPDDCPDSVNVSSVVCVVCVVVHCVCNVTSVDRD

pLDDT: mean 91.24, std 3.86, range [72.44, 95.25]